Protein AF-A0A8J7U804-F1 (afdb_monomer_lite)

Sequence (53 aa):
MKLKIGVLGLQGDIEEHIEATKLALKKLNVEGEVIWTKSGEEVLSVDGLIIPG

Radius of gyration: 10.64 Å; chains: 1; bounding box: 24×21×25 Å

pLDDT: mean 92.85, std 7.28, range [62.34, 98.31]

Structure (mmCIF, N/CA/C/O backbone):
data_AF-A0A8J7U804-F1
#
_entry.id   AF-A0A8J7U804-F1
#
loop_
_atom_site.group_PDB
_atom_site.id
_atom_site.type_symbol
_atom_site.label_atom_id
_atom_site.label_alt_id
_atom_site.label_comp_id
_atom_site.label_asym_id
_atom_site.label_entity_id
_atom_site.label_seq_id
_atom_site.pdbx_PDB_ins_code
_atom_site.Cartn_x
_atom_site.Cartn_y
_atom_site.Cartn_z
_atom_site.occupancy
_atom_site.B_iso_or_equiv
_atom_site.auth_seq_id
_atom_site.auth_comp_id
_atom_site.auth_asym_id
_atom_site.auth_atom_id
_atom_site.pdbx_PDB_model_num
ATOM 1 N N . MET A 1 1 ? -6.159 -10.719 10.245 1.00 62.34 1 MET A N 1
ATOM 2 C CA . MET A 1 1 ? -5.341 -10.551 9.024 1.00 62.34 1 MET A CA 1
ATOM 3 C C . MET A 1 1 ? -5.587 -9.146 8.519 1.00 62.34 1 MET A C 1
ATOM 5 O O . MET A 1 1 ? -6.733 -8.720 8.562 1.00 62.34 1 MET A O 1
ATOM 9 N N . LYS A 1 2 ? -4.535 -8.428 8.130 1.00 85.88 2 LYS A N 1
ATOM 10 C CA . LYS A 1 2 ? -4.618 -7.052 7.632 1.00 85.88 2 LYS A CA 1
ATOM 11 C C . LYS A 1 2 ? -4.496 -7.096 6.110 1.00 85.88 2 LYS A C 1
ATOM 13 O O . LYS A 1 2 ? -3.570 -7.737 5.630 1.00 85.88 2 LYS A O 1
ATOM 18 N N . LEU A 1 3 ? -5.433 -6.480 5.389 1.00 95.81 3 LEU A N 1
ATOM 19 C CA . LEU A 1 3 ? -5.476 -6.518 3.923 1.00 95.81 3 LEU A CA 1
ATOM 20 C C . LEU A 1 3 ? -4.314 -5.711 3.336 1.00 95.81 3 LEU A C 1
ATOM 22 O O . LEU A 1 3 ? -4.165 -4.535 3.664 1.00 95.81 3 LEU A O 1
ATOM 26 N N . LYS A 1 4 ? -3.522 -6.300 2.447 1.00 97.44 4 LYS A N 1
ATOM 27 C CA . LYS A 1 4 ? -2.398 -5.631 1.795 1.00 97.44 4 LYS A CA 1
ATOM 28 C C . LYS A 1 4 ? -2.690 -5.406 0.318 1.00 97.44 4 LYS A C 1
ATOM 30 O O . LYS A 1 4 ? -2.800 -6.357 -0.448 1.00 97.44 4 LYS A O 1
ATOM 35 N N . ILE A 1 5 ? -2.800 -4.144 -0.087 1.00 97.88 5 ILE A N 1
ATOM 36 C CA . ILE A 1 5 ? -3.043 -3.761 -1.481 1.00 97.88 5 ILE A CA 1
ATOM 37 C C . ILE A 1 5 ? -1.770 -3.160 -2.074 1.00 97.88 5 ILE A C 1
ATOM 39 O O . ILE A 1 5 ? -1.203 -2.218 -1.526 1.00 97.88 5 ILE A O 1
ATOM 43 N N . GLY A 1 6 ? -1.321 -3.695 -3.204 1.00 96.88 6 GLY A N 1
ATOM 44 C CA . GLY A 1 6 ? -0.252 -3.120 -4.010 1.00 96.88 6 GLY A CA 1
ATOM 45 C C . GLY A 1 6 ? -0.809 -2.194 -5.081 1.00 96.88 6 GLY A C 1
ATOM 46 O O . GLY A 1 6 ? -1.804 -2.521 -5.719 1.00 96.88 6 GLY A O 1
ATOM 47 N N . VAL A 1 7 ? -0.162 -1.059 -5.318 1.00 96.56 7 VAL A N 1
ATOM 48 C CA . VAL A 1 7 ? -0.369 -0.236 -6.513 1.00 96.56 7 VAL A CA 1
ATOM 49 C C . VAL A 1 7 ? 0.838 -0.455 -7.412 1.00 96.56 7 VAL A C 1
ATOM 51 O O . VAL A 1 7 ? 1.966 -0.141 -7.020 1.00 96.56 7 VAL A O 1
ATOM 54 N N . LEU A 1 8 ? 0.631 -1.061 -8.580 1.00 94.62 8 LEU A N 1
ATOM 55 C CA . LEU A 1 8 ? 1.688 -1.227 -9.570 1.00 94.62 8 LEU A CA 1
ATOM 56 C C . LEU A 1 8 ? 2.027 0.142 -10.135 1.00 94.62 8 LEU A C 1
ATOM 58 O O . LEU A 1 8 ? 1.137 0.852 -10.588 1.00 94.62 8 LEU A O 1
ATOM 62 N N . GLY A 1 9 ? 3.302 0.501 -10.188 1.00 88.31 9 GLY A N 1
ATOM 63 C CA . GLY A 1 9 ? 3.646 1.640 -11.018 1.00 88.31 9 GLY A CA 1
ATOM 64 C C . GLY A 1 9 ? 5.090 1.681 -11.457 1.00 88.31 9 GLY A C 1
ATOM 65 O O . GLY A 1 9 ? 6.022 1.513 -10.667 1.00 88.31 9 GLY A O 1
ATOM 66 N N . LEU A 1 10 ? 5.218 1.900 -12.763 1.00 77.88 10 LEU A N 1
ATOM 67 C CA . LEU A 1 10 ? 6.463 1.965 -13.517 1.00 77.88 10 LEU A CA 1
ATOM 68 C C . LEU A 1 10 ? 6.858 3.424 -13.810 1.00 77.88 10 LEU A C 1
ATOM 70 O O . LEU A 1 10 ? 8.049 3.725 -13.831 1.00 77.88 10 LEU A O 1
ATOM 74 N N . GLN A 1 11 ? 5.887 4.333 -13.977 1.00 72.25 11 GLN A N 1
ATOM 75 C CA . GLN A 1 11 ? 6.078 5.778 -14.173 1.00 72.25 11 GLN A CA 1
ATOM 76 C C . GLN A 1 11 ? 4.841 6.556 -13.690 1.00 72.25 11 GLN A C 1
ATOM 78 O O . GLN A 1 11 ? 3.748 6.160 -14.065 1.00 72.25 11 GLN A O 1
ATOM 83 N N . GLY A 1 12 ? 5.038 7.662 -12.952 1.00 75.38 12 GLY A N 1
ATOM 84 C CA . GLY A 1 12 ? 4.026 8.709 -12.680 1.00 75.38 12 GLY A CA 1
ATOM 85 C C . GLY A 1 12 ? 2.746 8.295 -11.927 1.00 75.38 12 GLY A C 1
ATOM 86 O O . GLY A 1 12 ? 2.426 7.123 -11.845 1.00 75.38 12 GLY A O 1
ATOM 87 N N . ASP A 1 13 ? 2.032 9.266 -11.349 1.00 80.94 13 ASP A N 1
ATOM 88 C CA . ASP A 1 13 ? 0.615 9.171 -10.921 1.00 80.94 13 ASP A CA 1
ATOM 89 C C . ASP A 1 13 ? 0.220 8.061 -9.918 1.00 80.94 13 ASP A C 1
ATOM 91 O O . ASP A 1 13 ? -0.930 7.664 -9.790 1.00 80.94 13 ASP A O 1
ATOM 95 N N . ILE A 1 14 ? 1.158 7.578 -9.104 1.00 90.44 14 ILE A N 1
ATOM 96 C CA . ILE A 1 14 ? 0.894 6.490 -8.138 1.00 90.44 14 ILE A CA 1
ATOM 97 C C . ILE A 1 14 ? 0.337 7.015 -6.818 1.00 90.44 14 ILE A C 1
ATOM 99 O O . ILE A 1 14 ? -0.472 6.353 -6.164 1.00 90.44 14 ILE A O 1
ATOM 103 N N . GLU A 1 15 ? 0.784 8.200 -6.404 1.00 92.00 15 GLU A N 1
ATOM 104 C CA . GLU A 1 15 ? 0.415 8.780 -5.112 1.00 92.00 15 GLU A CA 1
ATOM 105 C C . GLU A 1 15 ? -1.098 8.989 -5.005 1.00 92.00 15 GLU A C 1
ATOM 107 O O . GLU A 1 15 ? -1.679 8.670 -3.967 1.00 92.00 15 GLU A O 1
ATOM 112 N N . GLU A 1 16 ? -1.759 9.418 -6.086 1.00 93.06 16 GLU A N 1
ATOM 113 C CA . GLU A 1 16 ? -3.213 9.598 -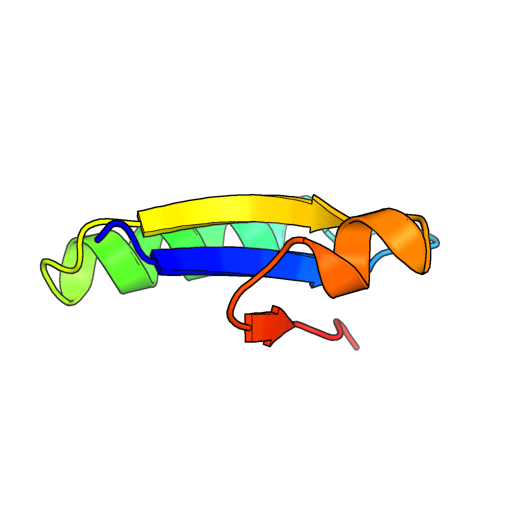6.086 1.00 93.06 16 GLU A CA 1
ATOM 114 C C . GLU A 1 16 ? -3.961 8.281 -5.865 1.00 93.06 16 GLU A C 1
ATOM 116 O O . GLU A 1 16 ? -4.897 8.227 -5.064 1.00 93.06 16 GLU A O 1
ATOM 121 N N . HIS A 1 17 ? -3.509 7.190 -6.487 1.00 94.38 17 HIS A N 1
ATOM 122 C CA . HIS A 1 17 ? -4.109 5.873 -6.312 1.00 94.38 17 HIS A CA 1
ATOM 123 C C . HIS A 1 17 ? -3.867 5.322 -4.907 1.00 94.38 17 HIS A C 1
ATOM 125 O O . HIS A 1 17 ? -4.775 4.731 -4.314 1.00 94.38 17 HIS A O 1
ATOM 131 N N . ILE A 1 18 ? -2.676 5.541 -4.342 1.00 95.69 18 ILE A N 1
ATOM 132 C CA . ILE A 1 18 ? -2.368 5.146 -2.965 1.00 95.69 18 ILE A CA 1
ATOM 133 C C . ILE A 1 18 ? -3.292 5.879 -1.989 1.00 95.69 18 ILE A C 1
ATOM 135 O O . ILE A 1 18 ? -3.937 5.239 -1.154 1.00 95.69 18 ILE A O 1
ATOM 139 N N . GLU A 1 19 ? -3.397 7.203 -2.099 1.00 96.62 19 GLU A N 1
ATOM 140 C CA . GLU A 1 19 ? -4.215 8.007 -1.190 1.00 96.62 19 GLU A CA 1
ATOM 141 C C . GLU A 1 19 ? -5.716 7.740 -1.368 1.00 96.62 19 GLU A C 1
ATOM 143 O O . GLU A 1 19 ? -6.437 7.584 -0.376 1.00 96.62 19 GLU A O 1
ATOM 148 N N . ALA A 1 20 ? -6.193 7.573 -2.606 1.00 96.50 20 ALA A N 1
ATOM 149 C CA . ALA A 1 20 ? -7.576 7.187 -2.881 1.00 96.50 20 ALA A CA 1
ATOM 150 C C . ALA A 1 20 ? -7.925 5.828 -2.254 1.00 96.50 20 ALA A C 1
ATOM 152 O O . ALA A 1 20 ? -8.984 5.673 -1.637 1.00 96.50 20 ALA A O 1
ATOM 153 N N . THR A 1 21 ? -7.015 4.856 -2.343 1.00 96.94 21 THR A N 1
ATOM 154 C CA . THR A 1 21 ? -7.222 3.513 -1.784 1.00 96.94 21 THR A CA 1
ATOM 155 C C . THR A 1 21 ? -7.191 3.534 -0.259 1.00 96.94 21 THR A C 1
ATOM 157 O O . THR A 1 21 ? -8.068 2.952 0.380 1.00 96.94 21 THR A O 1
ATOM 160 N N . LYS A 1 22 ? -6.251 4.264 0.358 1.00 97.56 22 LYS A N 1
ATOM 161 C CA . LYS A 1 22 ? -6.226 4.462 1.819 1.00 97.56 22 LYS A CA 1
ATOM 162 C C . LYS A 1 22 ? -7.522 5.099 2.319 1.00 97.56 22 LYS A C 1
ATOM 164 O O . LYS A 1 22 ? -8.081 4.661 3.327 1.00 97.56 22 LYS A O 1
ATOM 169 N N . LEU A 1 23 ? -8.028 6.109 1.608 1.00 98.19 23 LEU A N 1
ATOM 170 C CA . LEU A 1 23 ? -9.301 6.746 1.932 1.00 98.19 23 LEU A CA 1
ATOM 171 C C . LEU A 1 23 ? -10.474 5.762 1.814 1.00 98.19 23 LEU A C 1
ATOM 173 O O . LEU A 1 23 ? -11.363 5.783 2.668 1.00 98.19 23 LEU A O 1
ATOM 177 N N . ALA A 1 24 ? -10.479 4.895 0.798 1.00 97.81 24 ALA A N 1
ATOM 178 C CA . ALA A 1 24 ? -11.494 3.858 0.635 1.00 97.81 24 ALA A CA 1
ATOM 179 C C . ALA A 1 24 ? -11.469 2.848 1.794 1.00 97.81 24 ALA A C 1
ATOM 181 O O . ALA A 1 24 ? -12.509 2.621 2.412 1.00 97.81 24 ALA A O 1
ATOM 182 N N . LEU A 1 25 ? -10.291 2.323 2.158 1.00 97.25 25 LEU A N 1
ATOM 183 C CA . LEU A 1 25 ? -10.129 1.419 3.306 1.00 97.25 25 LEU A CA 1
ATOM 184 C C . LEU A 1 25 ? -10.659 2.053 4.597 1.00 97.25 25 LEU A C 1
ATOM 186 O O . LEU A 1 25 ? -11.439 1.436 5.323 1.00 97.25 25 LEU A O 1
ATOM 190 N N . LYS A 1 26 ? -10.320 3.328 4.834 1.00 97.38 26 LYS A N 1
ATOM 191 C CA . LYS A 1 26 ? -10.813 4.091 5.987 1.00 97.38 26 LYS A CA 1
ATOM 192 C C . LYS A 1 26 ? -12.337 4.239 5.977 1.00 97.38 26 LYS A C 1
ATOM 194 O O . LYS A 1 26 ? -12.967 4.026 7.007 1.00 97.38 26 LYS A O 1
ATOM 199 N N . LYS A 1 27 ? -12.941 4.601 4.838 1.00 98.31 27 LYS A N 1
ATOM 200 C CA . LYS A 1 27 ? -14.404 4.765 4.704 1.00 98.31 27 LYS A CA 1
ATOM 201 C C . LYS A 1 27 ? -15.163 3.453 4.905 1.00 98.31 27 LYS A C 1
ATOM 203 O O . LYS A 1 27 ? -16.273 3.476 5.425 1.00 98.31 27 LYS A O 1
ATOM 208 N N . LEU A 1 28 ? -14.564 2.336 4.503 1.00 96.94 28 LEU A N 1
ATOM 209 C CA . LEU A 1 28 ? -15.132 0.997 4.659 1.00 96.94 28 LEU A CA 1
ATOM 210 C C . LEU A 1 28 ? -14.841 0.376 6.035 1.00 96.94 28 LEU A C 1
ATOM 212 O O . LEU A 1 28 ? -15.311 -0.726 6.303 1.00 96.94 28 LEU A O 1
ATOM 216 N N . ASN A 1 29 ? -14.087 1.064 6.902 1.00 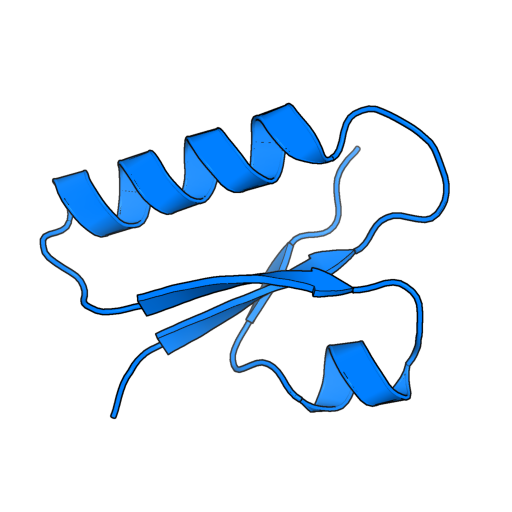96.56 29 ASN A N 1
ATOM 217 C CA . ASN A 1 29 ? -13.616 0.547 8.188 1.00 96.56 29 ASN A CA 1
ATOM 218 C C . ASN A 1 29 ? -12.885 -0.808 8.054 1.00 96.56 29 ASN A C 1
ATOM 220 O O . ASN A 1 29 ? -13.036 -1.699 8.890 1.00 96.56 29 ASN A O 1
ATOM 224 N N . VAL A 1 30 ? -12.108 -0.965 6.977 1.00 96.81 30 VAL A N 1
ATOM 225 C CA . VAL A 1 30 ? -11.290 -2.153 6.705 1.00 96.81 30 VAL A CA 1
ATOM 226 C C . VAL A 1 30 ? -9.856 -1.869 7.130 1.00 96.81 30 VAL A C 1
ATOM 228 O O . VAL A 1 30 ? -9.241 -0.901 6.679 1.00 96.81 30 VAL A O 1
ATOM 231 N N . GLU A 1 31 ? -9.303 -2.728 7.984 1.00 96.19 31 GLU A N 1
ATOM 232 C CA . GLU A 1 31 ? -7.897 -2.642 8.362 1.00 96.19 31 GLU A CA 1
ATOM 233 C C . GLU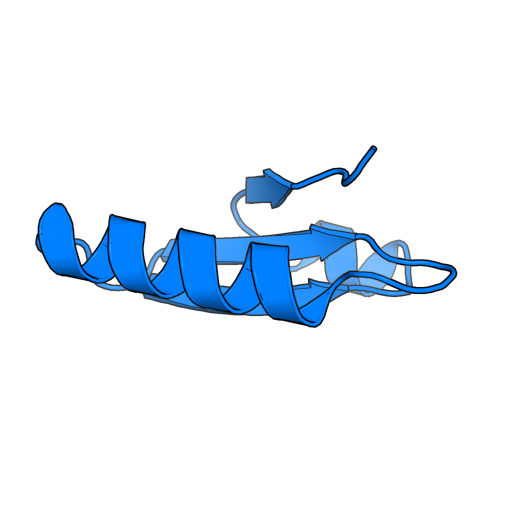 A 1 31 ? -7.013 -3.150 7.216 1.00 96.19 31 GLU A C 1
ATOM 235 O O . GLU A 1 31 ? -7.085 -4.314 6.813 1.00 96.19 31 GLU A O 1
ATOM 240 N N . GLY A 1 32 ? -6.155 -2.273 6.700 1.00 96.38 32 GLY A N 1
ATOM 241 C CA . GLY A 1 32 ? -5.278 -2.612 5.592 1.00 96.38 32 GLY A CA 1
ATOM 242 C C . GLY A 1 32 ? -4.094 -1.673 5.433 1.00 96.38 32 GLY A C 1
ATOM 243 O O . GLY A 1 32 ? -3.976 -0.660 6.126 1.00 96.38 32 GLY A O 1
ATOM 244 N N . GLU A 1 33 ? -3.193 -2.042 4.537 1.00 96.88 33 GLU A N 1
ATOM 245 C CA . GLU A 1 33 ? -2.083 -1.218 4.079 1.00 96.88 33 GLU A CA 1
ATOM 246 C C . GLU A 1 33 ? -2.086 -1.128 2.555 1.00 96.88 33 GLU A C 1
ATOM 248 O O . GLU A 1 33 ? -2.499 -2.057 1.860 1.00 96.88 33 GLU A O 1
ATOM 253 N N . VAL A 1 34 ? -1.633 0.014 2.045 1.00 97.31 34 VAL A N 1
ATOM 254 C CA . VAL A 1 34 ? -1.496 0.256 0.611 1.00 97.31 34 VAL A CA 1
ATOM 255 C C . VAL A 1 34 ? -0.032 0.558 0.341 1.00 97.31 34 VAL A C 1
ATOM 257 O O . VAL A 1 34 ? 0.500 1.521 0.899 1.00 97.31 34 VAL A O 1
ATOM 260 N N . ILE A 1 35 ? 0.613 -0.273 -0.475 1.00 95.62 35 ILE A N 1
ATOM 261 C CA . ILE A 1 35 ? 2.034 -0.160 -0.806 1.00 95.62 35 ILE A CA 1
ATOM 262 C C . ILE A 1 35 ? 2.225 0.091 -2.297 1.00 95.62 35 ILE A C 1
ATOM 264 O O . ILE A 1 35 ? 1.449 -0.369 -3.130 1.00 95.62 35 ILE A O 1
ATOM 268 N N . TRP A 1 36 ? 3.290 0.801 -2.644 1.00 95.62 36 TRP A N 1
ATOM 269 C CA . TRP A 1 36 ? 3.745 0.873 -4.026 1.00 95.62 36 TRP A CA 1
ATOM 270 C C . TRP A 1 36 ? 4.523 -0.403 -4.362 1.00 95.62 36 TRP A C 1
ATOM 272 O O . TRP A 1 36 ? 5.436 -0.774 -3.630 1.00 95.62 36 TRP A O 1
ATOM 282 N N . THR A 1 37 ? 4.166 -1.050 -5.470 1.00 95.12 37 THR A N 1
ATOM 283 C CA . THR A 1 37 ? 4.880 -2.194 -6.050 1.00 95.12 37 THR A CA 1
ATOM 284 C C . THR A 1 37 ? 5.527 -1.830 -7.394 1.00 95.12 37 THR A C 1
ATOM 286 O O . THR A 1 37 ? 4.905 -1.195 -8.250 1.00 95.12 37 THR A O 1
ATOM 289 N N . LYS A 1 38 ? 6.788 -2.223 -7.575 1.00 92.25 38 LYS A N 1
ATOM 290 C CA . LYS A 1 38 ? 7.652 -1.958 -8.739 1.00 92.25 38 LYS A CA 1
ATOM 291 C C . LYS A 1 38 ? 8.224 -3.233 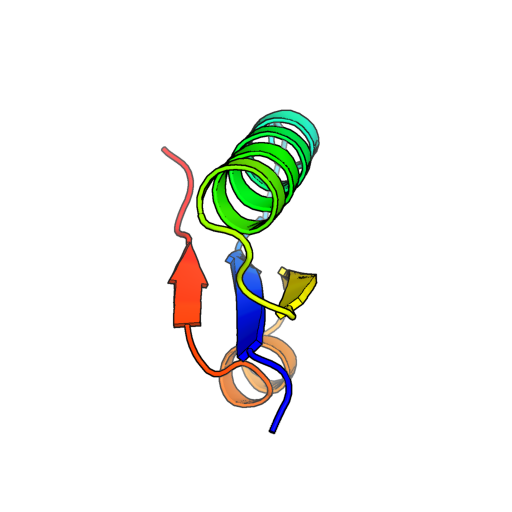-9.356 1.00 92.25 38 LYS A C 1
ATOM 293 O O . LYS A 1 38 ? 8.780 -3.179 -10.450 1.00 92.25 38 LYS A O 1
ATOM 298 N N . SER A 1 39 ? 8.119 -4.368 -8.667 1.00 92.31 39 SER A N 1
ATOM 299 C CA . SER A 1 39 ? 8.647 -5.656 -9.119 1.00 92.31 39 SER A CA 1
ATOM 300 C C . SER A 1 39 ? 7.602 -6.767 -9.019 1.00 92.31 39 SER A C 1
ATOM 302 O O . SER A 1 39 ? 6.644 -6.681 -8.250 1.00 92.31 39 SER A O 1
ATOM 304 N N . GLY A 1 40 ? 7.806 -7.845 -9.781 1.00 92.38 40 GLY A N 1
ATOM 305 C CA . GLY A 1 40 ? 6.958 -9.036 -9.691 1.00 92.38 40 GLY A CA 1
ATOM 306 C C . GLY A 1 40 ? 6.983 -9.676 -8.299 1.00 92.38 40 GLY A C 1
ATOM 307 O O . GLY A 1 40 ? 5.954 -10.137 -7.824 1.00 92.38 40 GLY A O 1
ATOM 308 N N . GLU A 1 41 ? 8.125 -9.646 -7.609 1.00 94.62 41 GLU A N 1
ATOM 309 C CA . GLU A 1 41 ? 8.246 -10.158 -6.238 1.00 94.62 41 GLU A CA 1
ATOM 310 C C . GLU A 1 41 ? 7.381 -9.361 -5.253 1.00 94.62 41 GLU A C 1
ATOM 312 O O . GLU A 1 41 ? 6.702 -9.940 -4.407 1.00 94.62 41 GLU A O 1
ATOM 317 N N . GLU A 1 42 ? 7.340 -8.035 -5.397 1.00 93.50 42 GLU A N 1
ATOM 318 C CA . GLU A 1 42 ? 6.488 -7.175 -4.574 1.00 93.50 42 GLU A CA 1
ATOM 319 C C . GLU A 1 42 ? 5.001 -7.400 -4.871 1.00 93.50 42 GLU A C 1
ATOM 321 O O . GLU A 1 42 ? 4.200 -7.443 -3.936 1.00 93.50 42 GLU A O 1
ATOM 326 N N . VAL A 1 43 ? 4.636 -7.618 -6.139 1.00 94.75 43 VAL A N 1
ATOM 327 C CA . VAL A 1 43 ? 3.266 -7.977 -6.552 1.00 94.75 43 VAL A CA 1
ATOM 328 C C . VAL A 1 43 ? 2.827 -9.310 -5.945 1.00 94.75 43 VAL A C 1
ATOM 330 O O . VAL A 1 43 ? 1.682 -9.453 -5.530 1.00 94.75 43 VAL A O 1
ATOM 333 N N . LEU A 1 44 ? 3.729 -10.284 -5.835 1.00 95.88 44 LEU A N 1
ATOM 334 C CA . LEU A 1 44 ? 3.426 -11.561 -5.184 1.00 95.88 44 LEU A CA 1
ATOM 335 C C . LEU A 1 44 ? 3.266 -11.430 -3.660 1.00 95.88 44 LEU A C 1
ATOM 337 O O . LEU A 1 44 ? 2.787 -12.358 -3.014 1.00 95.88 44 LEU A O 1
ATOM 341 N N . SER A 1 45 ? 3.659 -10.292 -3.080 1.00 94.75 45 SER A N 1
ATOM 342 C CA . SER A 1 45 ? 3.605 -10.047 -1.638 1.00 94.75 45 SER A CA 1
ATOM 343 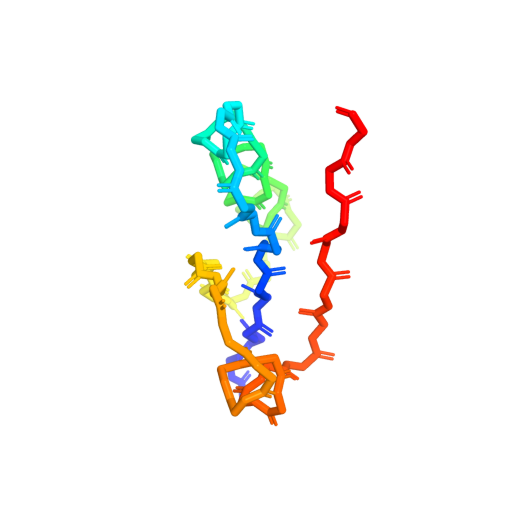C C . SER A 1 45 ? 2.312 -9.383 -1.156 1.00 94.75 45 SER A C 1
ATOM 345 O O . SER A 1 45 ? 2.243 -9.055 0.030 1.00 94.75 45 SER A O 1
ATOM 347 N N . VAL A 1 46 ? 1.341 -9.117 -2.040 1.00 97.19 46 VAL A N 1
ATOM 348 C CA . VAL A 1 46 ? 0.091 -8.394 -1.734 1.00 97.19 46 VAL A CA 1
ATOM 349 C C . VAL A 1 46 ? -1.147 -9.267 -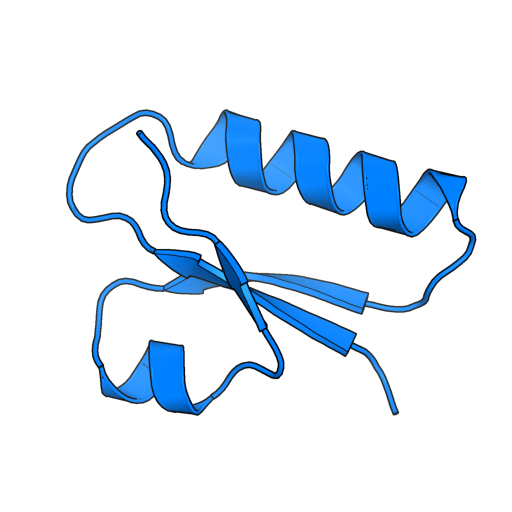1.960 1.00 97.19 46 VAL A C 1
ATOM 351 O O . VAL A 1 46 ? -1.139 -10.163 -2.798 1.00 97.19 46 VAL A O 1
ATOM 354 N N . ASP A 1 47 ? -2.228 -8.981 -1.233 1.00 97.25 47 ASP A N 1
ATOM 355 C CA . ASP A 1 47 ? -3.516 -9.682 -1.355 1.00 97.25 47 ASP A CA 1
ATOM 356 C C . ASP A 1 47 ? -4.334 -9.196 -2.562 1.00 97.25 47 ASP A C 1
ATOM 358 O O . ASP A 1 47 ? -5.211 -9.899 -3.065 1.00 97.25 47 ASP A O 1
ATOM 362 N N . GLY A 1 48 ? -4.071 -7.970 -3.021 1.00 96.56 48 GLY A N 1
ATOM 363 C CA . GLY A 1 48 ? -4.719 -7.369 -4.180 1.00 96.56 48 GLY A CA 1
ATOM 364 C C . GLY A 1 48 ? -3.805 -6.374 -4.881 1.00 96.56 48 GLY A C 1
ATOM 365 O O . GLY A 1 48 ? -2.981 -5.726 -4.239 1.00 96.56 48 GLY A O 1
ATOM 366 N N . LEU A 1 49 ? -3.965 -6.244 -6.198 1.00 96.56 49 LEU A N 1
ATOM 367 C CA . LEU A 1 49 ? -3.163 -5.358 -7.036 1.00 96.56 49 LEU A CA 1
ATOM 368 C C . LEU A 1 49 ? -4.054 -4.342 -7.756 1.00 96.56 49 LEU A C 1
ATOM 370 O O . LEU A 1 49 ? -5.033 -4.709 -8.402 1.00 96.56 49 LEU A O 1
ATOM 374 N N . ILE A 1 50 ? -3.677 -3.072 -7.679 1.00 95.06 50 ILE A N 1
ATOM 375 C CA . ILE A 1 50 ? -4.217 -1.975 -8.476 1.00 95.06 50 ILE A CA 1
ATOM 376 C C . ILE A 1 50 ? -3.248 -1.725 -9.627 1.00 95.06 50 ILE A C 1
ATOM 378 O O . ILE A 1 50 ? -2.046 -1.580 -9.405 1.00 95.06 50 ILE A O 1
ATOM 382 N N . ILE A 1 51 ? -3.781 -1.661 -10.845 1.00 92.56 51 ILE A N 1
ATOM 383 C CA . ILE A 1 51 ? -3.044 -1.292 -12.055 1.00 92.56 51 ILE A CA 1
ATOM 384 C C . ILE A 1 51 ? -3.599 0.068 -12.508 1.00 92.56 51 ILE A C 1
ATOM 386 O O . ILE A 1 51 ? -4.713 0.098 -13.036 1.00 92.56 51 ILE A O 1
ATOM 390 N N . PRO A 1 52 ? -2.885 1.176 -12.228 1.00 87.75 52 PRO A N 1
ATOM 391 C CA . PRO A 1 52 ? -3.202 2.514 -12.725 1.00 87.75 52 PRO A CA 1
ATOM 392 C C . PRO A 1 52 ? -3.337 2.556 -14.249 1.00 87.75 52 PRO A C 1
ATOM 394 O O . PRO A 1 52 ? -2.756 1.721 -14.949 1.00 87.75 52 PRO A O 1
ATOM 397 N N . GLY A 1 53 ? -4.106 3.528 -14.737 1.00 79.69 53 GLY A N 1
ATOM 398 C CA . GLY A 1 53 ? -4.262 3.836 -16.161 1.00 79.69 53 GLY A CA 1
ATOM 399 C C . GLY A 1 53 ? -3.584 5.141 -16.529 1.00 79.69 53 GLY A C 1
ATOM 400 O O . GLY A 1 53 ? -3.384 5.958 -15.608 1.00 79.69 53 GLY A O 1
#

Secondary structure (DSSP, 8-state):
--EEEEEE-SSS-HHHHHHHHHHHHHHTT--EEEEEE-SHHHHTT-SEEE---

Foldseek 3Di:
DAAEEEEEDDDDDRVVVQVVVVVVCVVVVGGYHYYYDHDPVVVVVGPYYHYDD